Protein AF-A0A519TM11-F1 (afdb_monomer_lite)

pLDDT: mean 88.13, std 9.6, range [52.44, 97.06]

Structure (mmCIF, N/CA/C/O backbone):
data_AF-A0A519TM11-F1
#
_entry.id   AF-A0A519TM11-F1
#
loop_
_atom_site.group_PDB
_atom_site.id
_atom_site.type_symbol
_atom_site.label_atom_id
_atom_site.label_alt_id
_atom_site.label_comp_id
_atom_site.label_asym_id
_atom_site.label_entity_id
_atom_site.label_seq_id
_atom_site.pdbx_PDB_ins_code
_atom_site.Cartn_x
_atom_site.Cartn_y
_atom_site.Cartn_z
_atom_site.occupancy
_atom_site.B_iso_or_equiv
_atom_site.auth_seq_id
_atom_site.auth_comp_id
_atom_site.auth_asym_id
_atom_site.auth_atom_id
_atom_site.pdbx_PDB_model_num
ATOM 1 N N . MET A 1 1 ? -1.969 26.297 -20.234 1.00 52.44 1 MET A N 1
ATOM 2 C CA . MET A 1 1 ? -2.997 25.806 -19.291 1.00 52.44 1 MET A CA 1
ATOM 3 C C . MET A 1 1 ? -2.542 24.462 -18.726 1.00 52.44 1 MET A C 1
ATOM 5 O O . MET A 1 1 ? -3.043 23.434 -19.151 1.00 52.44 1 MET A O 1
ATOM 9 N N . SER A 1 2 ? -1.555 24.477 -17.823 1.00 72.62 2 SER A N 1
ATOM 10 C CA . SER A 1 2 ? -0.967 23.256 -17.218 1.00 72.62 2 SER A CA 1
ATOM 11 C C . SER A 1 2 ? -0.436 23.534 -15.806 1.00 72.62 2 SER A C 1
ATOM 13 O O . SER A 1 2 ? -0.616 22.733 -14.902 1.00 72.62 2 SER A O 1
ATOM 15 N N . VAL A 1 3 ? 0.061 24.756 -15.588 1.00 82.31 3 VAL A N 1
ATOM 16 C CA . VAL A 1 3 ? 0.697 25.224 -14.342 1.00 82.31 3 VAL A CA 1
ATOM 17 C C . VAL A 1 3 ? -0.136 25.004 -13.070 1.00 82.31 3 VAL A C 1
ATOM 19 O O . VAL A 1 3 ? 0.409 24.663 -12.027 1.00 82.31 3 VAL A O 1
ATOM 22 N N . LEU A 1 4 ? -1.461 25.182 -13.144 1.00 79.94 4 LEU A N 1
ATOM 23 C CA . LEU A 1 4 ? -2.348 25.001 -11.986 1.00 79.94 4 LEU A CA 1
ATOM 24 C C . LEU A 1 4 ? -2.560 23.525 -11.628 1.00 79.94 4 LEU A C 1
ATOM 26 O O . LEU A 1 4 ? -2.702 23.193 -10.456 1.00 79.94 4 LEU A O 1
ATOM 30 N N . LEU A 1 5 ? -2.565 22.640 -12.627 1.00 82.56 5 LEU A N 1
ATOM 31 C CA . LEU A 1 5 ? -2.728 21.207 -12.406 1.00 82.56 5 LEU A CA 1
ATOM 32 C C . LEU A 1 5 ? -1.448 20.612 -11.803 1.00 82.56 5 LEU A C 1
ATOM 34 O O . LEU A 1 5 ? -1.518 19.773 -10.909 1.00 82.56 5 LEU A O 1
ATOM 38 N N . ASP A 1 6 ? -0.282 21.087 -12.243 1.00 82.12 6 ASP A N 1
ATOM 39 C CA . ASP A 1 6 ? 1.016 20.655 -11.718 1.00 82.12 6 ASP A CA 1
ATOM 40 C C . ASP A 1 6 ? 1.206 21.053 -10.246 1.00 82.12 6 ASP A C 1
ATOM 42 O O . ASP A 1 6 ? 1.668 20.242 -9.443 1.00 82.12 6 ASP A O 1
ATOM 46 N N . PHE A 1 7 ? 0.778 22.263 -9.864 1.00 81.56 7 PHE A N 1
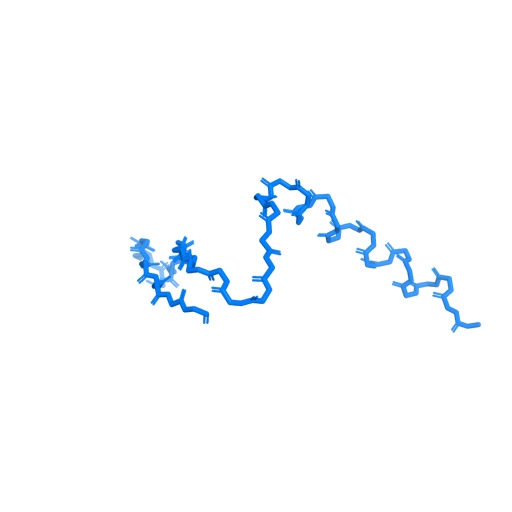ATOM 47 C CA . PHE A 1 7 ? 0.855 22.738 -8.479 1.00 81.56 7 PHE A CA 1
ATOM 48 C C . PHE A 1 7 ? 0.008 21.888 -7.518 1.00 81.56 7 PHE A C 1
ATOM 50 O O . PHE A 1 7 ? 0.488 21.496 -6.459 1.00 81.56 7 PHE A O 1
ATOM 57 N N . ILE A 1 8 ? -1.221 21.534 -7.913 1.00 81.56 8 ILE A N 1
ATOM 58 C CA . ILE A 1 8 ? -2.107 20.671 -7.110 1.00 81.56 8 ILE A CA 1
ATOM 59 C C . ILE A 1 8 ? -1.535 19.251 -6.986 1.00 81.56 8 ILE A C 1
ATOM 61 O O . ILE A 1 8 ? -1.623 18.624 -5.932 1.00 81.56 8 ILE A O 1
ATOM 65 N N . ASN A 1 9 ? -0.925 18.724 -8.050 1.00 79.62 9 ASN A N 1
ATOM 66 C CA . ASN A 1 9 ? -0.346 17.383 -8.016 1.00 79.62 9 ASN A CA 1
ATOM 67 C C . ASN A 1 9 ? 0.901 17.291 -7.124 1.00 79.62 9 ASN A C 1
ATOM 69 O O . ASN A 1 9 ? 1.145 16.222 -6.561 1.00 79.62 9 ASN A O 1
ATOM 73 N N . ALA A 1 10 ? 1.666 18.377 -6.969 1.00 77.62 10 ALA A N 1
ATOM 74 C CA . ALA A 1 10 ? 2.900 18.400 -6.186 1.00 77.62 10 ALA A CA 1
ATOM 75 C C . ALA A 1 10 ? 2.692 17.998 -4.712 1.00 77.62 10 ALA A C 1
ATOM 77 O O . ALA A 1 10 ? 3.484 17.219 -4.183 1.00 77.62 10 ALA A O 1
ATOM 78 N N . GLU A 1 11 ? 1.591 18.417 -4.077 1.00 73.31 11 GLU A N 1
ATOM 79 C CA . GLU A 1 11 ? 1.280 18.067 -2.677 1.00 73.31 11 GLU A CA 1
ATOM 80 C C . GLU A 1 11 ? 1.091 16.551 -2.464 1.00 73.31 11 GLU A C 1
ATOM 82 O O . GLU A 1 11 ? 1.390 16.001 -1.401 1.00 73.31 11 GLU A O 1
ATOM 87 N N . GLY A 1 12 ? 0.619 15.837 -3.490 1.00 72.88 12 GLY A N 1
ATOM 88 C CA . GLY A 1 12 ? 0.455 14.384 -3.449 1.00 72.88 12 GLY A CA 1
ATOM 89 C C . GLY A 1 12 ? 1.763 13.607 -3.625 1.00 72.88 12 GLY A C 1
ATOM 90 O O . GLY A 1 12 ? 1.827 12.432 -3.253 1.00 72.88 12 GLY A O 1
ATOM 91 N N . GLN A 1 13 ? 2.804 14.235 -4.181 1.00 74.00 13 GLN A N 1
ATOM 92 C CA . GLN A 1 13 ? 4.061 13.559 -4.514 1.00 74.00 13 GLN A CA 1
ATOM 93 C C . GLN A 1 13 ? 4.933 13.305 -3.285 1.00 74.00 13 GLN A C 1
ATOM 95 O O . GLN A 1 13 ? 5.531 12.235 -3.193 1.00 74.00 13 GLN A O 1
ATOM 100 N N . GLU A 1 14 ? 4.952 14.211 -2.305 1.00 76.88 14 GLU A N 1
ATOM 101 C CA . GLU A 1 14 ? 5.732 14.021 -1.071 1.00 76.88 14 GLU A CA 1
ATOM 102 C C . GLU A 1 14 ? 5.274 12.780 -0.296 1.00 76.88 14 GLU A C 1
ATOM 104 O O . GLU A 1 14 ? 6.084 11.982 0.174 1.00 76.88 14 GLU A O 1
ATOM 109 N N . ARG A 1 15 ? 3.956 12.555 -0.238 1.00 77.50 15 ARG A N 1
ATOM 110 C CA . ARG A 1 15 ? 3.374 11.368 0.405 1.00 77.50 15 ARG A CA 1
ATOM 111 C C . ARG A 1 15 ? 3.652 10.082 -0.359 1.00 77.50 15 ARG A C 1
ATOM 113 O O . ARG A 1 15 ? 3.678 9.024 0.253 1.00 77.50 15 ARG A O 1
ATOM 120 N N . ARG A 1 16 ? 3.824 10.155 -1.680 1.00 77.62 16 ARG A N 1
ATOM 121 C CA . ARG A 1 16 ? 4.163 8.990 -2.510 1.00 77.62 16 ARG A CA 1
ATOM 122 C C . ARG A 1 16 ? 5.646 8.646 -2.430 1.00 77.62 16 ARG A C 1
ATOM 124 O O . ARG A 1 16 ? 5.990 7.474 -2.515 1.00 77.62 16 ARG A O 1
ATOM 131 N N . ALA A 1 17 ? 6.506 9.643 -2.220 1.00 80.31 17 ALA A N 1
ATOM 132 C CA . ALA A 1 17 ? 7.949 9.462 -2.092 1.00 80.31 17 ALA A CA 1
ATOM 133 C C . ALA A 1 17 ? 8.367 8.661 -0.843 1.00 80.31 17 ALA A C 1
ATOM 135 O O . ALA A 1 17 ? 9.490 8.166 -0.793 1.00 80.31 17 ALA A O 1
ATOM 136 N N . SER A 1 18 ? 7.485 8.516 0.152 1.00 85.62 18 SER A N 1
ATOM 137 C CA . SER A 1 18 ? 7.748 7.711 1.352 1.00 85.62 18 SER A CA 1
ATOM 138 C C . SER A 1 18 ? 7.551 6.206 1.143 1.00 85.62 18 SER A C 1
ATOM 140 O O . SER A 1 18 ? 7.997 5.415 1.975 1.00 85.62 18 SER A O 1
ATOM 142 N N . PHE A 1 19 ? 6.905 5.790 0.049 1.00 88.81 19 PHE A N 1
ATOM 143 C CA . PHE A 1 19 ? 6.753 4.378 -0.285 1.00 88.81 19 PHE A CA 1
ATOM 144 C C . PHE A 1 19 ? 8.018 3.828 -0.957 1.00 88.81 19 PHE A C 1
ATOM 146 O O . PHE A 1 19 ? 8.721 4.560 -1.661 1.00 88.81 19 PHE A O 1
ATOM 153 N N . PRO A 1 20 ? 8.319 2.530 -0.779 1.00 90.94 20 PRO A N 1
ATOM 154 C CA . PRO A 1 20 ? 9.397 1.888 -1.516 1.00 90.94 20 PRO A CA 1
ATOM 155 C C . P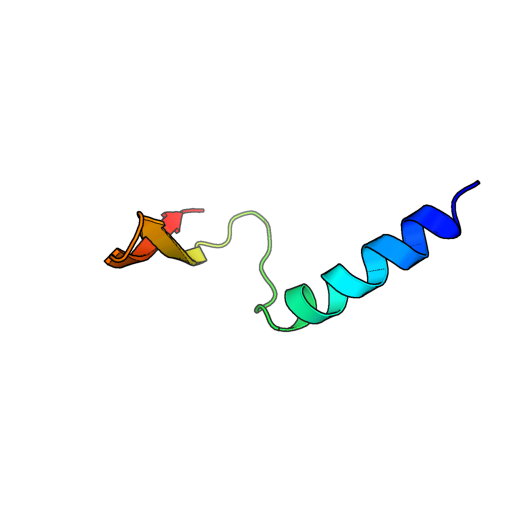RO A 1 20 ? 9.123 1.943 -3.023 1.00 90.94 20 PRO A C 1
ATOM 157 O O . PRO A 1 20 ? 7.975 1.945 -3.466 1.00 90.94 20 PRO A O 1
ATOM 160 N N . LYS A 1 21 ? 10.193 1.961 -3.821 1.00 91.25 21 LYS A N 1
ATOM 161 C CA . LYS A 1 21 ? 10.078 1.808 -5.274 1.00 91.25 21 LYS A CA 1
ATOM 162 C C . LYS A 1 21 ? 9.681 0.366 -5.593 1.00 91.25 21 LYS A C 1
ATOM 164 O O . LYS A 1 21 ? 10.283 -0.555 -5.051 1.00 91.25 21 LYS A O 1
ATOM 169 N N . PHE A 1 22 ? 8.713 0.197 -6.483 1.00 92.81 22 PHE A N 1
ATOM 170 C CA . PHE A 1 22 ? 8.286 -1.089 -7.033 1.00 92.81 22 PHE A CA 1
ATOM 171 C C . PHE A 1 22 ? 8.001 -0.923 -8.529 1.00 92.81 22 PHE A C 1
ATOM 173 O O . PHE A 1 22 ? 7.780 0.194 -9.011 1.00 92.81 22 PHE A O 1
ATOM 180 N N . ALA A 1 23 ? 8.036 -2.027 -9.261 1.00 94.44 23 ALA A N 1
ATOM 181 C CA . ALA A 1 23 ? 7.796 -2.101 -10.691 1.00 94.44 23 ALA A CA 1
ATOM 182 C C . ALA A 1 23 ? 6.655 -3.077 -11.010 1.00 94.44 23 ALA A C 1
ATOM 184 O O . ALA A 1 23 ? 6.151 -3.799 -10.152 1.00 94.44 23 ALA A O 1
ATOM 185 N N . ALA A 1 24 ? 6.221 -3.075 -12.270 1.00 94.81 24 ALA A N 1
ATOM 186 C CA . ALA A 1 24 ? 5.213 -4.016 -12.736 1.00 94.81 24 ALA A CA 1
ATOM 187 C C . ALA A 1 24 ? 5.728 -5.460 -12.602 1.00 94.81 24 ALA A C 1
ATOM 189 O O 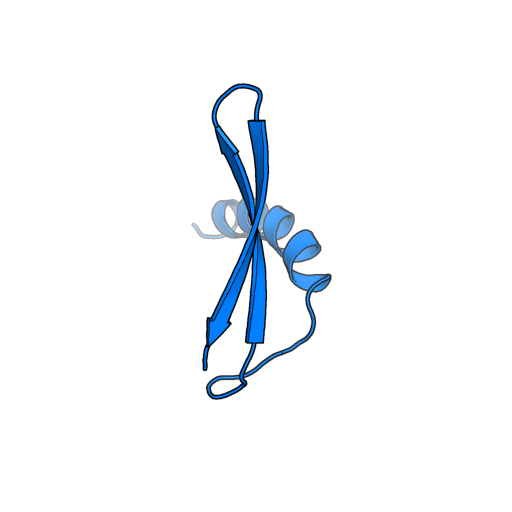. ALA A 1 24 ? 6.811 -5.772 -13.097 1.00 94.81 24 ALA A O 1
ATOM 190 N N . GLY A 1 25 ? 4.935 -6.326 -11.967 1.00 93.81 25 GLY A N 1
ATOM 191 C CA . GLY A 1 25 ? 5.297 -7.719 -11.697 1.00 93.81 25 GLY A CA 1
ATOM 192 C C . GLY A 1 25 ? 5.884 -7.968 -10.304 1.00 93.81 25 GLY A C 1
ATOM 193 O O . GLY A 1 25 ? 6.085 -9.128 -9.944 1.00 93.81 25 GLY A O 1
ATOM 194 N N . ASP A 1 26 ? 6.133 -6.922 -9.511 1.00 96.12 26 ASP A N 1
ATOM 195 C CA . ASP A 1 26 ? 6.549 -7.079 -8.118 1.00 96.12 26 ASP A CA 1
ATOM 196 C C . ASP A 1 26 ? 5.365 -7.495 -7.243 1.00 96.12 26 ASP A C 1
ATOM 198 O O . ASP A 1 26 ? 4.304 -6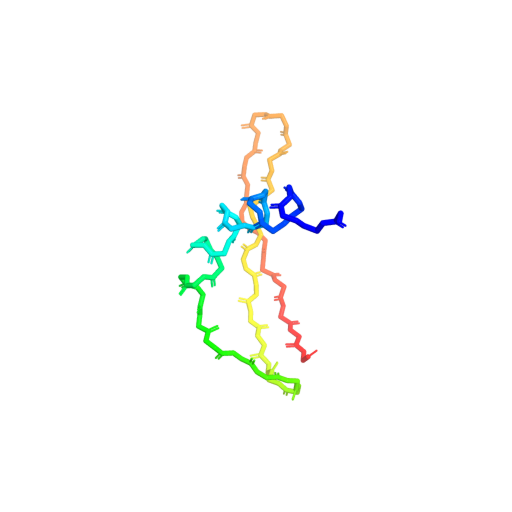.876 -7.259 1.00 96.12 26 ASP A O 1
ATOM 202 N N . THR A 1 27 ? 5.563 -8.504 -6.394 1.00 95.25 27 THR A N 1
ATOM 203 C CA . THR A 1 27 ? 4.559 -8.840 -5.380 1.00 95.25 27 THR A CA 1
ATOM 204 C C . THR A 1 27 ? 4.624 -7.842 -4.229 1.00 95.25 27 THR A C 1
ATOM 206 O O . THR A 1 27 ? 5.628 -7.780 -3.517 1.00 95.25 27 THR A O 1
ATOM 209 N N . ILE A 1 28 ? 3.543 -7.101 -4.000 1.00 95.00 28 ILE A N 1
ATOM 210 C CA . ILE A 1 28 ? 3.453 -6.104 -2.927 1.00 95.00 28 ILE A CA 1
ATOM 211 C C . ILE A 1 28 ? 2.379 -6.475 -1.905 1.00 95.00 28 ILE A C 1
ATOM 213 O O . ILE A 1 28 ? 1.382 -7.118 -2.229 1.00 95.00 28 ILE A O 1
ATOM 217 N N . ASN A 1 29 ? 2.580 -6.050 -0.654 1.00 95.69 29 ASN A N 1
ATOM 218 C CA . ASN A 1 29 ? 1.596 -6.173 0.421 1.00 95.69 29 ASN A CA 1
ATOM 219 C C . ASN A 1 29 ? 1.163 -4.777 0.894 1.00 95.69 29 ASN A C 1
ATOM 221 O O . ASN A 1 29 ? 1.937 -4.026 1.493 1.00 95.69 29 ASN A O 1
ATOM 225 N N . VAL A 1 30 ? -0.084 -4.422 0.596 1.00 95.19 30 VAL A N 1
ATOM 226 C CA . VAL A 1 30 ? -0.673 -3.111 0.863 1.00 95.19 30 VAL A CA 1
ATOM 227 C C . VAL A 1 30 ? -1.505 -3.169 2.139 1.00 95.19 30 VAL A C 1
ATOM 229 O O . VAL A 1 30 ? -2.443 -3.954 2.253 1.00 95.19 30 VAL A O 1
ATOM 232 N N . HIS A 1 31 ? -1.190 -2.288 3.086 1.00 95.62 31 HIS A N 1
ATOM 233 C CA . HIS A 1 31 ? -1.907 -2.156 4.352 1.00 95.62 31 HIS A CA 1
ATOM 234 C C . HIS A 1 31 ? -2.900 -0.996 4.265 1.00 95.62 31 HIS A C 1
ATOM 236 O O . HIS A 1 31 ? -2.519 0.173 4.320 1.00 95.62 31 HIS A O 1
ATOM 242 N N . VAL A 1 32 ? -4.186 -1.309 4.137 1.00 96.12 32 VAL A N 1
ATOM 243 C CA . VAL A 1 32 ? -5.259 -0.316 4.048 1.00 96.12 32 VAL A CA 1
ATOM 244 C C . VAL A 1 32 ? -5.859 -0.085 5.426 1.00 96.12 32 VAL A C 1
ATOM 246 O O . VAL A 1 32 ? -6.311 -1.021 6.087 1.00 96.12 32 VAL A O 1
ATOM 249 N N . LYS A 1 33 ? -5.909 1.177 5.855 1.00 95.56 33 LYS A N 1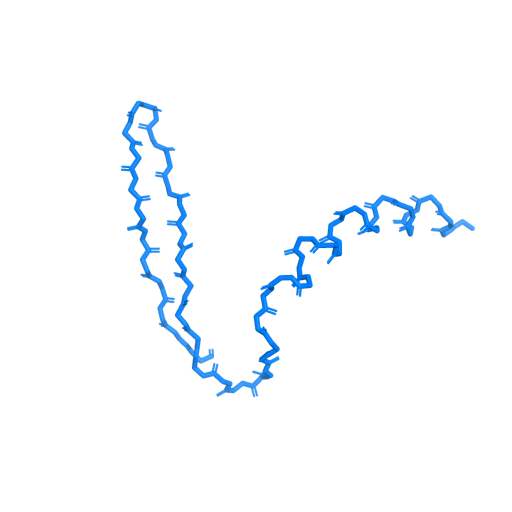
ATOM 250 C CA . LYS A 1 33 ? -6.648 1.571 7.055 1.00 95.56 33 LYS A CA 1
ATOM 251 C C . LYS A 1 33 ? -8.123 1.762 6.709 1.00 95.56 33 LYS A C 1
ATOM 253 O O . LYS A 1 33 ? -8.468 2.653 5.939 1.00 95.56 33 LYS A O 1
ATOM 258 N N . ILE A 1 34 ? -8.984 0.945 7.306 1.00 95.50 34 ILE A N 1
ATOM 259 C CA . ILE A 1 34 ? -10.437 1.001 7.137 1.00 95.50 34 ILE A CA 1
ATOM 260 C C . ILE A 1 34 ? -11.046 1.570 8.414 1.00 95.50 34 ILE A C 1
ATOM 262 O O . ILE A 1 34 ? -10.766 1.085 9.513 1.00 95.50 34 ILE A O 1
ATOM 266 N N . ARG A 1 35 ? -11.889 2.593 8.261 1.00 96.00 35 ARG A N 1
ATOM 267 C CA . ARG A 1 35 ? -12.648 3.208 9.350 1.00 96.00 35 ARG A CA 1
ATOM 268 C C . ARG A 1 35 ? -14.139 3.137 9.043 1.00 96.00 35 ARG A C 1
ATOM 270 O O . ARG A 1 35 ? -14.597 3.719 8.066 1.00 96.00 35 ARG A O 1
ATOM 277 N N . GLU A 1 36 ? -14.884 2.453 9.902 1.00 93.81 36 GLU A N 1
ATOM 278 C CA . GLU A 1 36 ? -16.336 2.276 9.813 1.00 93.81 36 GLU A CA 1
ATOM 279 C C . GLU A 1 36 ? -16.971 2.854 11.082 1.00 93.81 36 GLU A C 1
ATOM 281 O O . GLU A 1 36 ? -16.997 2.226 12.146 1.00 93.81 36 GLU A O 1
ATOM 286 N N . GLY A 1 37 ? -17.416 4.110 10.992 1.00 93.88 37 GLY A N 1
ATOM 287 C CA . GLY A 1 37 ? -17.865 4.887 12.147 1.00 93.88 37 GLY A CA 1
ATOM 288 C C . GLY A 1 37 ? -16.753 5.042 13.193 1.00 93.88 37 GLY A C 1
ATOM 289 O O . GLY A 1 37 ? -15.738 5.701 12.948 1.00 93.88 37 GLY A O 1
ATOM 290 N N . ASN A 1 38 ? -16.952 4.411 14.355 1.00 94.50 38 ASN A N 1
ATOM 291 C CA . ASN A 1 38 ? -16.009 4.426 15.480 1.00 94.50 38 ASN A CA 1
ATOM 292 C C . ASN A 1 38 ? -15.052 3.224 15.511 1.00 94.50 38 ASN A C 1
ATOM 294 O O . ASN A 1 38 ? -14.203 3.158 16.396 1.00 94.50 38 ASN A O 1
ATOM 298 N N . LYS A 1 39 ? -15.181 2.259 14.593 1.00 93.88 39 LYS A N 1
ATOM 299 C CA . LYS A 1 39 ? -14.280 1.102 14.524 1.00 93.88 39 LYS A CA 1
ATOM 300 C C . LYS A 1 39 ? -13.215 1.330 13.458 1.00 93.88 39 LYS A C 1
ATOM 302 O O . LYS A 1 39 ? -13.523 1.766 12.350 1.00 93.88 39 LYS A O 1
ATOM 307 N N . GLU A 1 40 ? -11.972 0.999 13.788 1.00 96.69 40 GLU A N 1
ATOM 308 C CA . GLU A 1 40 ? -10.829 1.080 12.879 1.00 96.69 40 GLU A CA 1
ATOM 309 C C . GLU A 1 40 ? -10.117 -0.274 12.811 1.00 96.69 40 GLU A C 1
ATOM 311 O O . GLU A 1 40 ? -9.955 -0.951 13.827 1.00 96.69 40 GLU A O 1
ATOM 316 N N . ARG A 1 41 ? -9.697 -0.676 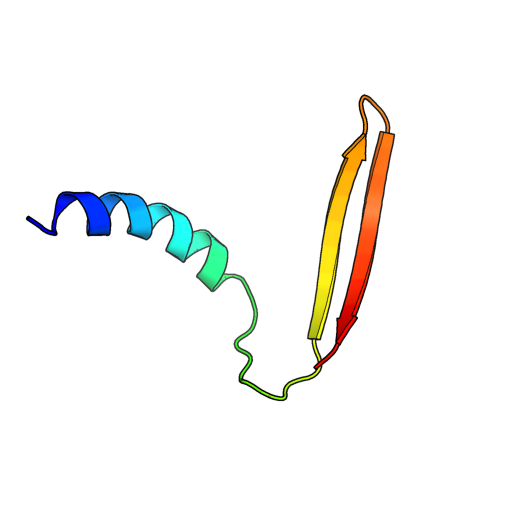11.609 1.00 97.06 41 ARG A N 1
ATOM 317 C CA . ARG A 1 41 ? -8.893 -1.884 11.367 1.00 97.06 41 ARG A CA 1
ATOM 318 C C . ARG A 1 41 ? -7.895 -1.657 10.239 1.00 97.06 41 ARG A C 1
ATOM 320 O O . ARG A 1 41 ? -8.126 -0.829 9.360 1.00 97.06 41 ARG A O 1
ATOM 327 N N . ILE A 1 42 ? -6.806 -2.417 10.252 1.00 96.50 42 ILE A N 1
ATOM 328 C CA . ILE A 1 42 ? -5.887 -2.516 9.116 1.00 96.50 42 ILE A CA 1
ATOM 329 C C . ILE A 1 42 ? -6.211 -3.801 8.363 1.00 96.50 42 ILE A C 1
ATOM 331 O O . ILE A 1 42 ? -6.288 -4.868 8.969 1.00 96.50 42 ILE A O 1
ATOM 335 N N . GLN A 1 43 ? -6.417 -3.695 7.056 1.00 96.44 43 GLN A N 1
ATOM 336 C CA . GLN A 1 43 ? -6.606 -4.835 6.169 1.00 96.44 43 GLN A CA 1
ATOM 337 C C . GLN A 1 43 ? -5.436 -4.928 5.195 1.00 96.44 43 GLN A C 1
ATOM 339 O O . GLN A 1 43 ? -5.056 -3.935 4.579 1.00 96.44 43 GLN A O 1
ATOM 344 N N . GLN A 1 44 ? -4.866 -6.124 5.080 1.00 96.94 44 GLN A N 1
ATOM 345 C CA . GLN A 1 44 ? -3.762 -6.421 4.175 1.00 96.94 44 GLN A CA 1
ATOM 346 C C . GLN A 1 44 ? -4.298 -6.956 2.847 1.00 96.94 44 GLN A C 1
ATOM 348 O O . GLN A 1 44 ? -5.170 -7.825 2.836 1.00 96.94 44 GLN A O 1
ATOM 353 N N . PHE A 1 45 ? -3.742 -6.464 1.744 1.00 96.38 45 PHE A N 1
ATOM 354 C CA . PHE A 1 45 ? -3.973 -6.975 0.397 1.00 96.38 45 PHE A CA 1
ATOM 355 C C . PHE A 1 45 ? -2.627 -7.289 -0.244 1.00 96.38 45 PHE A C 1
ATOM 357 O O . PHE A 1 45 ? -1.790 -6.400 -0.378 1.00 96.38 45 PHE A O 1
ATOM 364 N N . GLN A 1 46 ? -2.417 -8.543 -0.632 1.00 96.12 46 GLN A N 1
ATOM 365 C CA . GLN A 1 46 ? -1.190 -8.984 -1.288 1.00 96.12 46 GLN A CA 1
ATOM 366 C C . GLN A 1 46 ? -1.492 -9.461 -2.706 1.00 96.12 46 GLN A C 1
ATOM 368 O O . GLN A 1 46 ? -2.454 -10.197 -2.917 1.00 96.12 46 GLN A O 1
ATOM 373 N N . GLY A 1 47 ? -0.664 -9.052 -3.660 1.00 94.50 47 GLY A N 1
ATOM 374 C CA . GLY A 1 47 ? -0.822 -9.390 -5.070 1.00 94.50 47 GLY A CA 1
ATOM 375 C C . GLY A 1 47 ? 0.409 -9.014 -5.885 1.00 94.50 47 GLY A C 1
ATOM 376 O O . GLY A 1 47 ? 1.376 -8.504 -5.319 1.00 94.50 47 GLY A O 1
ATOM 377 N N . VAL A 1 48 ? 0.346 -9.300 -7.185 1.00 90.38 48 VAL A N 1
ATOM 378 C CA . VAL A 1 48 ? 1.368 -9.015 -8.211 1.00 90.38 48 VAL A CA 1
ATOM 379 C C . VAL A 1 48 ? 0.953 -7.801 -9.034 1.00 90.38 48 VAL A C 1
ATOM 381 O O . VAL A 1 48 ? -0.270 -7.678 -9.277 1.00 90.38 48 VAL A O 1
#

Radius of gyration: 15.53 Å; chains: 1; bounding box: 28×35×35 Å

Foldseek 3Di:
DCVVVVVVVVVVVVVVVPDDDDDPPDWDKDWDWDDDPPDIDTDIDIDD

Secondary structure (DSSP, 8-state):
--HHHHHHHHHHHHHHTTSPP--TT--EEEEEEEEETTEEEEEEEEE-

Sequence (48 aa):
MSVLLDFINAEGQERRASFPKFAAGDTINVHVKIREGNKERIQQFQGV